Protein AF-A0A8T2QGM3-F1 (afdb_monomer_lite)

Secondary structure (DSSP, 8-state):
----------SSEEE-TTT--EEEESTTEEEEEEEETTEEEEEES--

Structure (mmCIF, N/CA/C/O backbone):
data_AF-A0A8T2QGM3-F1
#
_entry.id   AF-A0A8T2QGM3-F1
#
loop_
_atom_site.group_PDB
_atom_site.id
_atom_site.type_symbol
_atom_site.label_atom_id
_atom_site.label_alt_id
_atom_site.label_comp_id
_atom_site.label_asym_id
_atom_site.label_entity_id
_atom_site.label_seq_id
_atom_site.pdbx_PDB_ins_code
_atom_site.Cartn_x
_atom_site.Cartn_y
_atom_site.Cartn_z
_atom_site.occupancy
_atom_site.B_iso_or_equiv
_atom_site.auth_seq_id
_atom_site.auth_comp_id
_atom_site.auth_asym_id
_atom_site.auth_atom_id
_atom_site.pdbx_PDB_model_num
ATOM 1 N N . MET A 1 1 ? -9.938 -18.543 -15.454 1.00 45.47 1 MET A N 1
ATOM 2 C CA . MET A 1 1 ? -9.664 -17.269 -14.755 1.00 45.47 1 MET A CA 1
ATOM 3 C C . MET A 1 1 ? -10.905 -16.914 -13.956 1.00 45.47 1 MET A C 1
ATOM 5 O O . MET A 1 1 ? -11.953 -16.719 -14.556 1.00 45.47 1 MET A O 1
ATOM 9 N N . GLY A 1 2 ? -10.821 -17.029 -12.628 1.00 44.78 2 GLY A N 1
ATOM 10 C CA . GLY A 1 2 ? -11.966 -16.970 -11.713 1.00 44.78 2 GLY A CA 1
ATOM 11 C C . GLY A 1 2 ? -12.653 -15.605 -11.690 1.00 44.78 2 GLY A C 1
ATOM 12 O O . GLY A 1 2 ? -12.039 -14.585 -11.994 1.00 44.78 2 GLY A O 1
ATOM 13 N N . ARG A 1 3 ? -13.946 -15.607 -11.350 1.00 50.66 3 ARG A N 1
ATOM 14 C CA . ARG A 1 3 ? -14.769 -14.401 -11.215 1.00 50.66 3 ARG A CA 1
ATOM 15 C C . ARG A 1 3 ? -14.165 -13.496 -10.140 1.00 50.66 3 ARG A C 1
ATOM 17 O O . ARG A 1 3 ? -14.078 -13.890 -8.981 1.00 50.66 3 ARG A O 1
ATOM 24 N N . VAL A 1 4 ? -13.741 -12.300 -10.536 1.00 53.78 4 VAL A N 1
ATOM 25 C CA . VAL A 1 4 ? -13.194 -11.294 -9.623 1.00 53.78 4 VAL A CA 1
ATOM 26 C C . VAL A 1 4 ? -14.374 -10.639 -8.907 1.00 53.78 4 VAL A C 1
ATOM 28 O O . VAL A 1 4 ? -15.113 -9.864 -9.510 1.00 53.78 4 VAL A O 1
ATOM 31 N N . TYR A 1 5 ? -14.596 -10.996 -7.642 1.00 48.28 5 TYR A N 1
ATOM 32 C CA . TYR A 1 5 ? -15.594 -10.335 -6.805 1.00 48.28 5 TYR A CA 1
ATOM 33 C C . TYR A 1 5 ? -15.101 -8.922 -6.480 1.00 48.28 5 TYR A C 1
ATOM 35 O O . TYR A 1 5 ? -14.195 -8.730 -5.677 1.00 48.28 5 TYR A O 1
ATOM 43 N N . MET A 1 6 ? -15.673 -7.922 -7.149 1.00 52.22 6 MET A N 1
ATOM 44 C CA . MET A 1 6 ? -15.389 -6.516 -6.881 1.00 52.22 6 MET A CA 1
ATOM 45 C C . MET A 1 6 ? -16.273 -6.041 -5.725 1.00 52.22 6 MET A C 1
ATOM 47 O O . MET A 1 6 ? -17.392 -5.578 -5.944 1.00 52.22 6 MET A O 1
ATOM 51 N N . GLN A 1 7 ? -15.787 -6.150 -4.488 1.00 61.59 7 GLN A N 1
ATOM 52 C CA . GLN A 1 7 ? -16.372 -5.382 -3.391 1.00 61.59 7 GLN A CA 1
ATOM 53 C C . GLN A 1 7 ? -16.028 -3.903 -3.595 1.00 61.59 7 GLN A C 1
ATOM 55 O O . GLN A 1 7 ? -14.869 -3.527 -3.766 1.00 61.59 7 GLN A O 1
ATOM 60 N N . LYS A 1 8 ? -17.054 -3.051 -3.613 1.00 56.31 8 LYS A N 1
ATOM 61 C CA . LYS A 1 8 ? -16.898 -1.596 -3.663 1.00 56.31 8 LYS A CA 1
ATOM 62 C C . LYS A 1 8 ? -16.494 -1.139 -2.258 1.00 56.31 8 LYS A C 1
ATOM 64 O O . LYS A 1 8 ? -17.349 -1.002 -1.388 1.00 56.31 8 LYS A O 1
ATOM 69 N N . LEU A 1 9 ? -15.192 -0.996 -2.007 1.00 65.94 9 LEU A N 1
ATOM 70 C CA . LEU A 1 9 ? -14.711 -0.440 -0.742 1.00 65.94 9 LEU A CA 1
ATOM 71 C C . LEU A 1 9 ? -14.907 1.080 -0.777 1.00 65.94 9 LEU A C 1
ATOM 73 O O . LEU A 1 9 ? -14.385 1.753 -1.660 1.00 65.94 9 LEU A O 1
ATOM 77 N N . ASP A 1 10 ? -15.680 1.604 0.168 1.00 64.56 10 ASP A N 1
ATOM 78 C CA . ASP A 1 10 ? -15.867 3.044 0.356 1.00 64.56 10 ASP A CA 1
ATOM 79 C C . ASP A 1 10 ? -14.595 3.681 0.966 1.00 64.56 10 ASP A C 1
ATOM 81 O O . ASP A 1 10 ? -13.972 3.079 1.851 1.00 64.56 10 ASP A O 1
ATOM 85 N N . GLY A 1 11 ? -14.179 4.857 0.470 1.00 72.12 11 GLY A N 1
ATOM 86 C CA . GLY A 1 11 ? -13.010 5.619 0.954 1.00 72.12 11 GLY A CA 1
ATOM 87 C C . GLY A 1 11 ? -11.752 5.587 0.062 1.00 72.12 11 GLY A C 1
ATOM 88 O O . GLY A 1 11 ? -11.829 5.357 -1.142 1.00 72.12 11 GLY A O 1
ATOM 89 N N . MET A 1 12 ? -10.566 5.855 0.638 1.00 72.06 12 MET A N 1
ATOM 90 C CA . MET A 1 12 ? -9.277 5.702 -0.062 1.00 72.06 12 MET A CA 1
ATOM 91 C C . MET A 1 12 ? -8.827 4.235 -0.053 1.00 72.06 12 MET A C 1
ATOM 93 O O . MET A 1 12 ? -8.670 3.625 1.005 1.00 72.06 12 MET A O 1
ATOM 97 N N . PHE A 1 13 ? -8.570 3.678 -1.235 1.00 78.06 13 PHE A N 1
ATOM 98 C CA . PHE A 1 13 ? -8.178 2.279 -1.422 1.00 78.06 13 PHE A CA 1
ATOM 99 C C . PHE A 1 13 ? -7.005 2.138 -2.393 1.00 78.06 13 PHE A C 1
ATOM 101 O O . PHE A 1 13 ? -6.788 2.958 -3.289 1.00 78.06 13 PHE A O 1
ATOM 108 N N . TYR A 1 14 ? -6.261 1.048 -2.239 1.00 77.31 14 TYR A N 1
ATOM 109 C CA . TYR A 1 14 ? -5.233 0.643 -3.184 1.00 77.31 14 TYR A CA 1
ATOM 110 C C . TYR A 1 14 ? -5.854 -0.158 -4.323 1.00 77.31 14 TYR A C 1
ATOM 112 O O . TYR A 1 14 ? -6.726 -1.001 -4.111 1.00 77.31 14 TYR A O 1
ATOM 120 N N . ARG A 1 15 ? -5.379 0.095 -5.545 1.00 76.94 15 ARG A N 1
ATOM 121 C CA . ARG A 1 15 ? -5.791 -0.640 -6.743 1.00 76.94 15 ARG A CA 1
ATOM 122 C C . ARG A 1 15 ? -4.611 -1.339 -7.395 1.00 76.94 15 ARG A C 1
ATOM 124 O O . ARG A 1 15 ? -3.504 -0.801 -7.452 1.00 76.94 15 ARG A O 1
ATOM 131 N N . CYS A 1 16 ? -4.873 -2.512 -7.947 1.00 75.19 16 CYS A N 1
ATOM 132 C CA . CYS A 1 16 ? -3.940 -3.220 -8.808 1.00 75.19 16 CYS A CA 1
ATOM 133 C C . CYS A 1 16 ? -3.636 -2.377 -10.054 1.00 75.19 16 CYS A C 1
ATOM 135 O O . CYS A 1 16 ? -4.555 -1.940 -10.736 1.00 75.19 16 CYS A O 1
ATOM 137 N N . ARG A 1 17 ? -2.363 -2.163 -10.404 1.00 71.00 17 ARG A N 1
ATOM 138 C CA . ARG A 1 17 ? -2.017 -1.393 -11.616 1.00 71.00 17 ARG A CA 1
ATOM 139 C C . ARG A 1 17 ? -2.333 -2.140 -12.917 1.00 71.00 17 ARG A C 1
ATOM 141 O O . ARG A 1 17 ? -2.636 -1.498 -13.909 1.00 71.00 17 ARG A O 1
ATOM 148 N N . ALA A 1 18 ? -2.239 -3.468 -12.922 1.00 73.81 18 ALA A N 1
ATOM 149 C CA . ALA A 1 18 ? -2.473 -4.278 -14.122 1.00 73.81 18 ALA A CA 1
ATOM 150 C C . ALA A 1 18 ? -3.962 -4.576 -14.351 1.00 73.81 18 ALA A C 1
ATOM 152 O O . ALA A 1 18 ? -4.436 -4.592 -15.478 1.00 73.81 18 ALA A O 1
ATOM 153 N N . CYS A 1 19 ? -4.689 -4.816 -13.263 1.00 73.69 19 CYS A N 1
ATOM 154 C CA . CYS A 1 19 ? -6.061 -5.302 -13.269 1.00 73.69 19 CYS A CA 1
ATOM 155 C C . CYS A 1 19 ? -7.088 -4.267 -12.788 1.00 73.69 19 CYS A C 1
ATOM 157 O O . CYS A 1 19 ? -8.286 -4.521 -12.852 1.00 73.69 19 CYS A O 1
ATOM 159 N N . HIS A 1 20 ? -6.630 -3.103 -12.305 1.00 72.69 20 HIS A N 1
ATOM 160 C CA . HIS A 1 20 ? -7.441 -1.992 -11.778 1.00 72.69 20 HIS A CA 1
ATOM 161 C C . HIS A 1 20 ? -8.432 -2.362 -10.664 1.00 72.69 20 HIS A C 1
ATOM 163 O O . HIS A 1 20 ? -9.201 -1.518 -10.216 1.00 72.69 20 HIS A O 1
ATOM 169 N N . THR A 1 21 ? -8.372 -3.593 -10.163 1.00 74.69 21 THR A N 1
ATOM 170 C CA . THR A 1 21 ? -9.217 -4.100 -9.089 1.00 74.69 21 THR A CA 1
ATOM 171 C C . THR A 1 21 ? -8.848 -3.439 -7.764 1.00 74.69 21 THR A C 1
ATOM 173 O O . THR A 1 21 ? -7.661 -3.242 -7.479 1.00 74.69 21 THR A O 1
ATOM 176 N N . HIS A 1 22 ? -9.860 -3.110 -6.960 1.00 78.25 22 HIS A N 1
ATOM 177 C CA . HIS A 1 22 ? -9.682 -2.703 -5.568 1.00 78.25 22 HIS A CA 1
ATOM 178 C C . HIS A 1 22 ? -9.031 -3.857 -4.793 1.00 78.25 22 HIS A C 1
ATOM 180 O O . HIS A 1 22 ? -9.535 -4.974 -4.833 1.00 78.25 22 HIS A O 1
ATOM 186 N N . LEU A 1 23 ? -7.884 -3.598 -4.164 1.00 75.50 23 LEU A N 1
ATOM 187 C CA . LEU A 1 23 ? -7.119 -4.595 -3.408 1.00 75.50 23 LEU A CA 1
ATOM 188 C C . LEU A 1 23 ? -7.444 -4.529 -1.918 1.00 75.50 23 LEU A C 1
ATOM 190 O O . LEU A 1 23 ? -7.728 -5.547 -1.313 1.00 75.50 23 LEU A O 1
ATOM 194 N N . ALA A 1 24 ? -7.361 -3.334 -1.335 1.00 76.69 24 ALA A N 1
ATOM 195 C CA . ALA A 1 24 ? -7.562 -3.123 0.094 1.00 76.69 24 ALA A CA 1
ATOM 196 C C . ALA A 1 24 ? -7.794 -1.639 0.396 1.00 76.69 24 ALA A C 1
ATOM 198 O O . ALA A 1 24 ? -7.387 -0.761 -0.378 1.00 76.69 24 ALA A O 1
ATOM 199 N N . LYS A 1 25 ? -8.412 -1.352 1.545 1.00 80.06 25 LYS A N 1
ATOM 200 C CA . LYS A 1 25 ? -8.510 0.006 2.094 1.00 80.06 25 LYS A CA 1
ATOM 201 C C . LYS A 1 25 ? -7.139 0.527 2.512 1.00 80.06 25 LYS A C 1
ATOM 203 O O . LYS A 1 25 ? -6.196 -0.231 2.727 1.00 80.06 25 LYS A O 1
ATOM 208 N N . PHE A 1 26 ? -7.031 1.847 2.629 1.00 78.81 26 PHE A N 1
ATOM 209 C CA . PHE A 1 26 ? -5.818 2.478 3.136 1.00 78.81 26 PHE A CA 1
ATOM 210 C C . PHE A 1 26 ? -5.491 2.055 4.577 1.00 78.81 26 PHE A C 1
ATOM 212 O O . PHE A 1 26 ? -4.321 1.867 4.894 1.00 78.8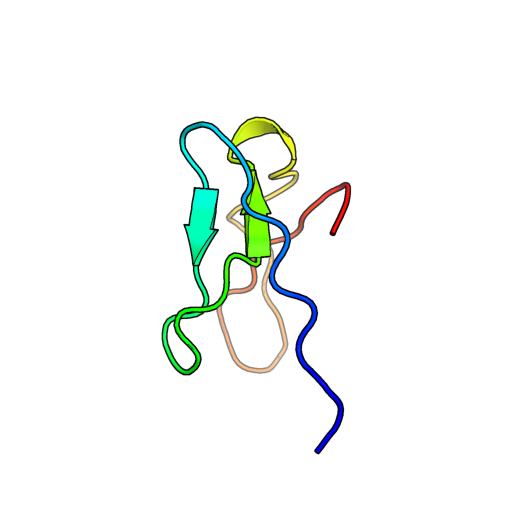1 26 PHE A O 1
ATOM 219 N N . ASP A 1 27 ? -6.522 1.868 5.404 1.00 80.00 27 ASP A N 1
ATOM 220 C CA . ASP A 1 27 ? -6.414 1.503 6.823 1.00 80.00 27 ASP A CA 1
ATOM 221 C C . ASP A 1 27 ? -5.832 0.095 7.041 1.00 80.00 27 ASP A C 1
ATOM 223 O O . ASP A 1 27 ? -5.020 -0.131 7.933 1.00 80.00 27 ASP A O 1
ATOM 227 N N . ASP A 1 28 ? -6.157 -0.841 6.147 1.00 79.50 28 ASP A N 1
ATOM 228 C CA . ASP A 1 28 ? -5.671 -2.222 6.210 1.00 79.50 28 ASP A CA 1
ATOM 229 C C . ASP A 1 28 ? -4.212 -2.379 5.753 1.00 79.50 28 ASP A C 1
ATOM 231 O O . ASP A 1 28 ? -3.677 -3.487 5.764 1.00 79.50 28 ASP A O 1
ATOM 235 N N . LEU A 1 29 ? -3.531 -1.310 5.332 1.00 82.50 29 LEU A N 1
ATOM 236 C CA . LEU A 1 29 ? -2.138 -1.394 4.908 1.00 82.50 29 LEU A CA 1
ATOM 237 C C . LEU A 1 29 ? -1.204 -1.558 6.113 1.00 82.5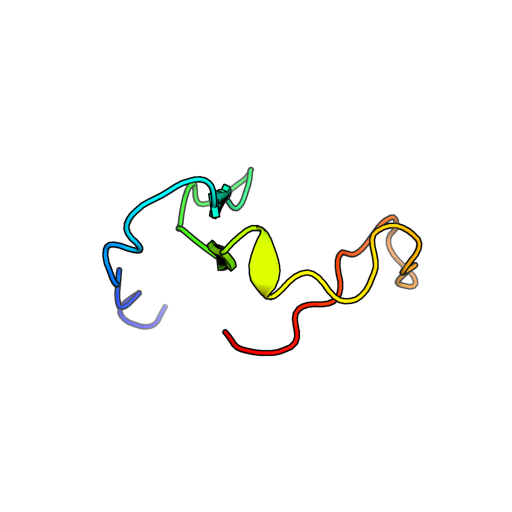0 29 LEU A C 1
ATOM 239 O O . LEU A 1 29 ? -0.876 -0.601 6.809 1.00 82.50 29 LEU A O 1
ATOM 243 N N . MET A 1 30 ? -0.681 -2.768 6.287 1.00 82.56 30 MET A N 1
ATOM 244 C CA . MET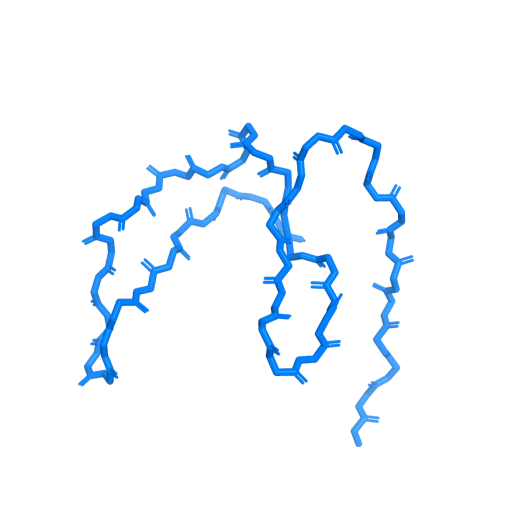 A 1 30 ? 0.272 -3.091 7.349 1.00 82.56 30 MET A CA 1
ATOM 245 C C . MET A 1 30 ? 1.696 -2.641 7.014 1.00 82.56 30 MET A C 1
ATOM 247 O O . MET A 1 30 ? 2.447 -2.257 7.908 1.00 82.56 30 MET A O 1
ATOM 251 N N . SER A 1 31 ? 2.121 -2.703 5.745 1.00 78.94 31 SER A N 1
ATOM 252 C CA . SER A 1 31 ? 3.488 -2.305 5.376 1.00 78.94 31 SER A CA 1
ATOM 253 C C . SER A 1 31 ? 3.667 -1.915 3.913 1.00 78.94 31 SER A C 1
ATOM 255 O O . SER A 1 31 ? 3.258 -2.629 2.997 1.00 78.94 31 SER A O 1
ATOM 257 N N . LYS A 1 32 ? 4.368 -0.787 3.710 1.00 78.31 32 LYS A N 1
ATOM 258 C CA . LYS A 1 32 ? 4.804 -0.265 2.398 1.00 78.31 32 LYS A CA 1
ATOM 259 C C . LYS A 1 32 ? 6.205 -0.707 1.978 1.00 78.31 32 LYS A C 1
ATOM 261 O O . L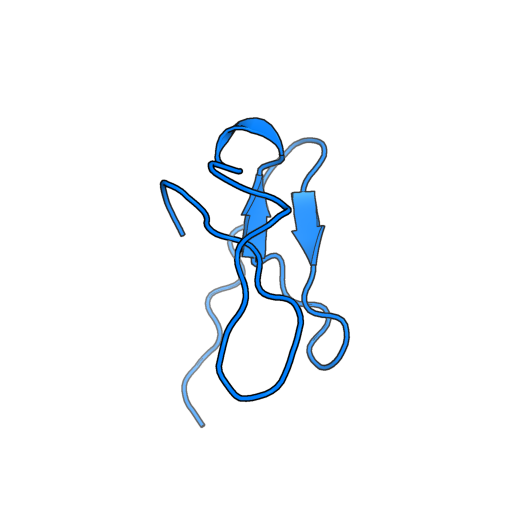YS A 1 32 ? 6.565 -0.554 0.814 1.00 78.31 32 LYS A O 1
ATOM 266 N N . THR A 1 33 ? 6.989 -1.204 2.926 1.00 79.62 33 THR A N 1
ATOM 267 C CA . THR A 1 33 ? 8.385 -1.623 2.752 1.00 79.62 33 THR A CA 1
ATOM 268 C C . THR A 1 33 ? 8.509 -3.131 2.576 1.00 79.62 33 THR A C 1
ATOM 270 O O . THR A 1 33 ? 9.608 -3.669 2.660 1.00 79.62 33 THR A O 1
ATOM 273 N N . PHE A 1 34 ? 7.402 -3.844 2.353 1.00 80.50 34 PHE A N 1
ATOM 274 C CA . PHE A 1 34 ? 7.482 -5.275 2.112 1.00 80.50 34 PHE A CA 1
ATOM 275 C C . PHE A 1 34 ? 8.136 -5.513 0.744 1.00 80.50 34 PHE A C 1
ATOM 277 O O . PHE A 1 34 ? 7.819 -4.861 -0.251 1.00 80.50 34 PHE A O 1
ATOM 284 N N . HIS A 1 35 ? 9.096 -6.425 0.682 1.00 77.38 35 HIS A N 1
ATOM 285 C CA . HIS A 1 35 ? 9.815 -6.728 -0.549 1.00 77.38 35 HIS A CA 1
ATOM 286 C C . HIS A 1 35 ? 9.661 -8.214 -0.851 1.00 77.38 35 HIS A C 1
ATOM 288 O O . HIS A 1 35 ? 10.014 -9.067 -0.044 1.00 77.38 35 HIS A O 1
ATOM 294 N N . CYS A 1 36 ? 9.128 -8.530 -2.027 1.00 72.94 36 CYS A N 1
ATOM 295 C CA . CYS A 1 36 ? 9.147 -9.883 -2.563 1.00 72.94 36 CYS A CA 1
ATOM 296 C C . CYS A 1 36 ? 10.379 -10.063 -3.455 1.00 72.94 36 CYS A C 1
ATOM 298 O O . CYS A 1 36 ? 10.965 -9.100 -3.946 1.00 72.94 36 CYS A O 1
ATOM 300 N N . ARG A 1 37 ? 10.716 -11.317 -3.776 1.00 80.31 37 ARG A N 1
ATOM 301 C CA . ARG A 1 37 ? 11.842 -11.670 -4.664 1.00 80.31 37 ARG A CA 1
ATOM 302 C C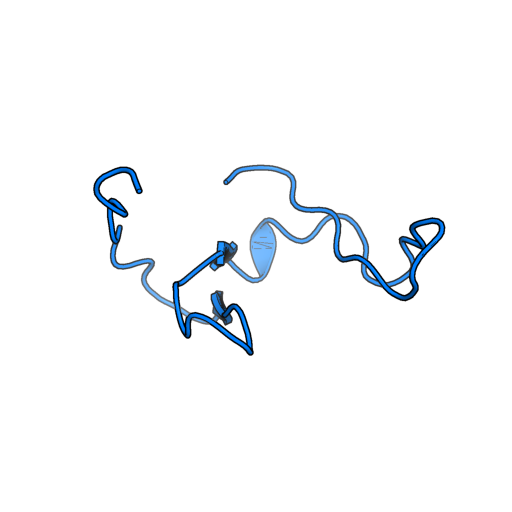 . ARG A 1 37 ? 11.805 -10.973 -6.039 1.00 80.31 37 ARG A C 1
ATOM 304 O O . ARG A 1 37 ? 12.825 -10.886 -6.707 1.00 80.31 37 ARG A O 1
ATOM 311 N N . ARG A 1 38 ? 10.632 -10.487 -6.464 1.00 77.31 38 ARG A N 1
ATOM 312 C CA . ARG A 1 38 ? 10.395 -9.802 -7.748 1.00 77.31 38 ARG A CA 1
ATOM 313 C C . ARG A 1 38 ? 10.199 -8.281 -7.626 1.00 77.31 38 ARG A C 1
ATOM 315 O O . ARG A 1 38 ? 9.871 -7.653 -8.627 1.00 77.31 38 ARG A O 1
ATOM 322 N N . GLY A 1 39 ? 10.373 -7.688 -6.441 1.00 79.44 39 GLY A N 1
ATOM 323 C CA . GLY A 1 39 ? 10.283 -6.237 -6.241 1.00 79.44 39 GLY A CA 1
ATOM 324 C C . GLY A 1 39 ? 9.441 -5.804 -5.037 1.00 79.44 39 GLY A C 1
ATOM 325 O O . GLY A 1 39 ? 9.214 -6.571 -4.103 1.00 79.44 39 GLY A O 1
ATOM 326 N N . LYS A 1 40 ? 8.999 -4.539 -5.052 1.00 78.38 40 LYS A N 1
ATOM 327 C CA . LYS A 1 40 ? 8.160 -3.950 -3.995 1.00 78.38 40 LYS A CA 1
ATOM 328 C C . LYS A 1 40 ? 6.817 -4.673 -3.905 1.00 78.38 40 LYS A C 1
ATOM 330 O O . LYS A 1 40 ? 6.146 -4.863 -4.918 1.00 78.38 40 LYS A O 1
ATOM 335 N N . ALA A 1 41 ? 6.433 -5.023 -2.689 1.00 80.38 41 ALA A N 1
ATOM 336 C CA . ALA A 1 41 ? 5.146 -5.594 -2.346 1.00 80.38 41 ALA A CA 1
ATOM 337 C C . ALA A 1 41 ? 4.504 -4.770 -1.223 1.00 80.38 41 ALA A C 1
ATOM 339 O O . ALA A 1 41 ? 5.175 -4.109 -0.435 1.00 80.38 41 ALA A O 1
ATOM 340 N N . TYR A 1 42 ? 3.182 -4.796 -1.163 1.00 79.62 42 TYR A N 1
ATOM 341 C CA . TYR A 1 42 ? 2.421 -4.123 -0.120 1.00 79.62 42 TYR A CA 1
ATOM 342 C C . TYR A 1 42 ? 1.728 -5.200 0.704 1.00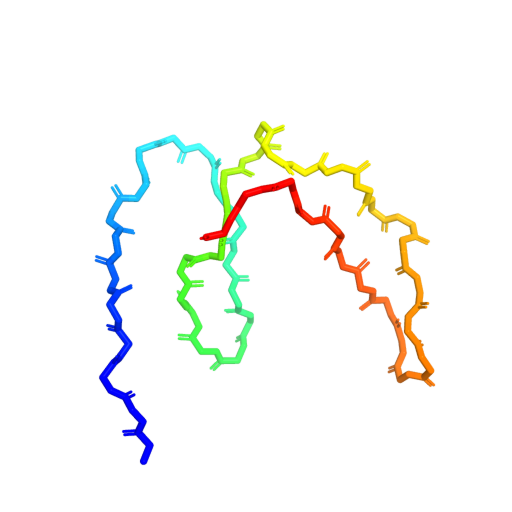 79.62 42 TYR A C 1
ATOM 344 O O . TYR A 1 42 ? 1.098 -6.090 0.132 1.00 79.62 42 TYR A O 1
ATOM 352 N N . LEU A 1 43 ? 1.898 -5.152 2.025 1.00 80.31 43 LEU A N 1
ATOM 353 C CA . LEU A 1 43 ? 1.262 -6.097 2.939 1.00 80.31 43 LEU A CA 1
ATOM 354 C C . LEU A 1 43 ? -0.027 -5.476 3.476 1.00 80.31 43 LEU A C 1
ATOM 356 O O . LEU A 1 43 ? 0.009 -4.368 4.018 1.00 80.31 43 LEU A O 1
ATOM 360 N N . TYR A 1 44 ? -1.132 -6.205 3.357 1.00 83.19 44 TYR A N 1
ATOM 361 C CA . TYR A 1 44 ? -2.447 -5.801 3.846 1.00 83.19 44 TYR A CA 1
ATOM 362 C C . TYR A 1 44 ? -2.917 -6.759 4.945 1.00 83.19 44 TYR A C 1
ATOM 364 O O . TYR A 1 44 ? -2.588 -7.944 4.908 1.00 83.19 44 TYR A O 1
ATOM 372 N N . LYS A 1 45 ? -3.654 -6.243 5.929 1.00 79.44 45 LYS A N 1
ATOM 373 C CA . LYS A 1 45 ? -4.190 -7.004 7.064 1.00 79.44 45 LYS A CA 1
ATOM 374 C C . LYS A 1 45 ? -5.396 -7.847 6.668 1.00 79.44 45 LYS A C 1
ATOM 376 O O . LYS A 1 45 ? -5.535 -8.968 7.143 1.00 79.44 45 LYS A O 1
ATOM 381 N N . ASN A 1 46 ? -6.252 -7.287 5.820 1.00 69.50 46 ASN A N 1
ATOM 382 C CA . ASN A 1 46 ? -7.485 -7.901 5.361 1.00 69.50 46 ASN A CA 1
ATOM 383 C C . ASN A 1 46 ? -7.666 -7.599 3.866 1.00 69.50 46 ASN A C 1
ATOM 385 O O . ASN A 1 46 ? -7.361 -6.484 3.429 1.00 69.50 46 ASN A O 1
ATOM 389 N N . VAL A 1 47 ? -8.093 -8.599 3.093 1.00 63.50 47 VAL A N 1
ATOM 390 C CA . VAL A 1 47 ? -8.237 -8.561 1.625 1.00 63.50 47 VAL A CA 1
ATOM 391 C C . VAL A 1 47 ? -9.584 -9.126 1.207 1.00 63.50 47 VAL A C 1
ATOM 393 O O . VAL A 1 47 ? -9.971 -10.176 1.766 1.00 63.50 47 VAL A O 1
#

Sequence (47 aa):
MGRVYMQKLDGMFYRCRACHTHLAKFDDLMSKTFHCRRGKAYLYKNV

InterPro domains:
  IPR034751 Yippee domain [PS51792] (12-47)
  IPR039058 Yippee family [PTHR13848] (1-47)

Foldseek 3Di:
DDDDPQDPDPDAFDADPVPRGTDGHPVQFPDQQDADPVGTDTDGNDD

Radius of gyration: 11.47 Å; chains: 1; bounding box: 29×23×22 Å

Organism: Ceratopteris richardii (NCBI:txid49495)

pLDDT: mean 72.21, std 10.49, range [44.78, 83.19]